Protein AF-A0A846D4I3-F1 (afdb_monomer)

Secondary structure (DSSP, 8-state):
----------------------PPP-------------PPPPP-----------SS-HHHHHHHHHTHHHHHHHHTTTSEEEE-SSSEEEEE---EEETTEEE--EEEEEEPPPBTTEEEEEEEPPTT---SS-----EEEEE-----HHHHHHHHHHHTT-PPP-

Structure (mmCIF, N/CA/C/O backbone):
data_AF-A0A846D4I3-F1
#
_entry.id   AF-A0A846D4I3-F1
#
loop_
_atom_site.group_PDB
_atom_site.id
_atom_site.type_symbol
_atom_site.label_atom_id
_atom_site.label_alt_id
_atom_site.label_comp_id
_atom_site.label_asym_id
_atom_site.label_entity_id
_atom_site.label_seq_id
_atom_site.pdbx_PDB_ins_code
_atom_site.Cartn_x
_atom_site.Cartn_y
_atom_site.Cartn_z
_atom_site.occupancy
_atom_site.B_iso_or_equiv
_atom_site.auth_seq_id
_atom_site.auth_comp_id
_atom_site.auth_asym_id
_atom_site.auth_atom_id
_atom_site.pdbx_PDB_model_num
ATOM 1 N N . MET A 1 1 ? -11.581 -20.078 6.984 1.00 27.06 1 MET A N 1
ATOM 2 C CA . MET A 1 1 ? -10.785 -19.471 5.897 1.00 27.06 1 MET A CA 1
ATOM 3 C C . MET A 1 1 ? -10.855 -20.359 4.651 1.00 27.06 1 MET A C 1
ATOM 5 O O . MET A 1 1 ? -10.071 -21.286 4.502 1.00 27.06 1 MET A O 1
ATOM 9 N N . ARG A 1 2 ? -11.846 -20.123 3.787 1.00 21.12 2 ARG A N 1
ATOM 10 C CA . ARG A 1 2 ? -11.848 -20.531 2.375 1.00 21.12 2 ARG A CA 1
ATOM 11 C C . ARG A 1 2 ? -12.030 -19.228 1.609 1.00 21.12 2 ARG A C 1
ATOM 13 O O . ARG A 1 2 ? -13.100 -18.643 1.697 1.00 21.12 2 ARG A O 1
ATOM 20 N N . SER A 1 3 ? -10.977 -18.743 0.959 1.00 26.34 3 SER A N 1
ATOM 21 C CA . SER A 1 3 ? -11.105 -17.631 0.019 1.00 26.34 3 SER A CA 1
ATOM 22 C C . SER A 1 3 ? -11.581 -18.216 -1.308 1.00 26.34 3 SER A C 1
ATOM 24 O O . SER A 1 3 ? -10.887 -19.039 -1.909 1.00 26.34 3 SER A O 1
ATOM 26 N N . HIS A 1 4 ? -12.798 -17.865 -1.717 1.00 26.67 4 HIS A N 1
ATOM 27 C CA . HIS A 1 4 ? -13.267 -18.093 -3.076 1.00 26.67 4 HIS A CA 1
ATOM 28 C C . HIS A 1 4 ? -12.862 -16.874 -3.903 1.00 26.67 4 HIS A C 1
ATOM 30 O O . HIS A 1 4 ? -13.477 -15.819 -3.806 1.00 26.67 4 HIS A O 1
ATOM 36 N N . PHE A 1 5 ? -11.821 -17.019 -4.720 1.00 39.88 5 PHE A N 1
ATOM 37 C CA . PHE A 1 5 ? -11.448 -16.004 -5.701 1.00 39.88 5 PHE A CA 1
ATOM 38 C C . PHE A 1 5 ? -12.510 -15.969 -6.813 1.00 39.88 5 PHE A C 1
ATOM 40 O O . PHE A 1 5 ? -12.454 -16.757 -7.759 1.00 39.88 5 PHE A O 1
ATOM 47 N N . ILE A 1 6 ? -13.499 -15.079 -6.702 1.00 38.25 6 ILE A N 1
ATOM 48 C CA . ILE A 1 6 ? -14.495 -14.823 -7.754 1.00 38.25 6 ILE A CA 1
ATOM 49 C C . ILE A 1 6 ? -13.947 -13.737 -8.684 1.00 38.25 6 ILE A C 1
ATOM 51 O O . ILE A 1 6 ? -14.431 -12.615 -8.713 1.00 38.25 6 ILE A O 1
ATOM 55 N N . ASN A 1 7 ? -12.876 -14.047 -9.411 1.00 36.56 7 ASN A N 1
ATOM 56 C CA . ASN A 1 7 ? -12.561 -13.341 -10.654 1.00 36.56 7 ASN A CA 1
ATOM 57 C C . ASN A 1 7 ? -11.537 -14.139 -11.468 1.00 36.56 7 ASN A C 1
ATOM 59 O O . ASN A 1 7 ? -10.361 -13.799 -11.555 1.00 36.56 7 ASN A O 1
ATOM 63 N N . HIS A 1 8 ? -11.998 -15.222 -12.096 1.00 40.59 8 HIS A N 1
ATOM 64 C CA . HIS A 1 8 ? -11.373 -15.691 -13.330 1.00 40.59 8 HIS A CA 1
ATOM 65 C C . HIS A 1 8 ? -11.889 -14.790 -14.458 1.00 40.59 8 HIS A C 1
ATOM 67 O O . HIS A 1 8 ? -12.800 -15.161 -15.194 1.00 40.59 8 HIS A O 1
ATOM 73 N N . GLN A 1 9 ? -11.344 -13.579 -14.588 1.00 39.38 9 GLN A N 1
ATOM 74 C CA . GLN A 1 9 ? -11.379 -12.949 -15.903 1.00 39.38 9 GLN A CA 1
ATOM 75 C C . GLN A 1 9 ? -10.348 -13.690 -16.747 1.00 39.38 9 GLN A C 1
ATOM 77 O O . GLN A 1 9 ? -9.143 -13.514 -16.578 1.00 39.38 9 GLN A O 1
ATOM 82 N N . SER A 1 10 ? -10.830 -14.598 -17.596 1.00 33.97 10 SER A N 1
ATOM 83 C CA . SER A 1 10 ? -10.018 -15.222 -18.633 1.00 33.97 10 SER A CA 1
ATOM 84 C C . SER A 1 10 ? -9.351 -14.110 -19.436 1.00 33.97 10 SER A C 1
ATOM 86 O O . SER A 1 10 ? -10.031 -13.335 -20.107 1.00 33.97 10 SER A O 1
ATOM 88 N N . ILE A 1 11 ? -8.026 -14.008 -19.347 1.00 45.25 11 ILE A N 1
ATOM 89 C CA . ILE A 1 11 ? -7.252 -13.128 -20.217 1.00 45.25 11 ILE A CA 1
ATOM 90 C C . ILE A 1 11 ? -7.290 -13.775 -21.602 1.00 45.25 11 ILE A C 1
ATOM 92 O O . ILE A 1 11 ? -6.466 -14.628 -21.927 1.00 45.25 11 ILE A O 1
ATOM 96 N N . GLU A 1 12 ? -8.286 -13.420 -22.409 1.00 31.97 12 GLU A N 1
ATOM 97 C CA . GLU A 1 12 ? -8.318 -13.792 -23.819 1.00 31.97 12 GLU A CA 1
ATOM 98 C C . GLU A 1 12 ? -7.351 -12.869 -24.566 1.00 31.97 12 GLU A C 1
ATOM 100 O O . GLU A 1 12 ? -7.714 -11.826 -25.111 1.00 31.97 12 GLU A O 1
ATOM 105 N N . ALA A 1 13 ? -6.067 -13.227 -24.539 1.00 45.47 13 ALA A N 1
ATOM 106 C CA . ALA A 1 13 ? -5.094 -12.616 -25.424 1.00 45.47 13 ALA A CA 1
ATOM 107 C C . ALA A 1 13 ? -5.452 -13.033 -26.856 1.00 45.47 13 ALA A C 1
ATOM 109 O O . ALA A 1 13 ? -5.200 -14.168 -27.261 1.00 45.47 13 ALA A O 1
ATOM 110 N N . LYS A 1 14 ? -6.051 -12.124 -27.635 1.00 33.91 14 LYS A N 1
ATOM 111 C CA . LYS A 1 14 ? -6.128 -12.300 -29.088 1.00 33.91 14 LYS A CA 1
ATOM 112 C C . LYS A 1 14 ? -4.700 -12.398 -29.611 1.00 33.91 14 LYS A C 1
ATOM 114 O O . LYS A 1 14 ? -3.967 -11.411 -29.609 1.00 33.91 14 LYS A O 1
ATOM 119 N N . GLN A 1 15 ? -4.310 -13.600 -30.022 1.00 39.94 15 GLN A N 1
ATOM 120 C CA . GLN A 1 15 ? -3.046 -13.842 -30.695 1.00 39.94 15 GLN A CA 1
ATOM 121 C C . GLN A 1 15 ? -3.024 -12.985 -31.963 1.00 39.94 15 GLN A C 1
ATOM 123 O O . GLN A 1 15 ? -3.805 -13.202 -32.887 1.00 39.94 15 GLN A O 1
ATOM 128 N N . VAL A 1 16 ? -2.167 -11.968 -31.978 1.00 43.78 16 VAL A N 1
ATOM 129 C CA . VAL A 1 16 ? -1.846 -11.249 -33.208 1.00 43.78 16 VAL A CA 1
ATOM 130 C C . VAL A 1 16 ? -0.916 -12.162 -33.996 1.00 43.78 16 VAL A C 1
ATOM 132 O O . VAL A 1 16 ? 0.173 -12.493 -33.523 1.00 43.78 16 VAL A O 1
ATOM 135 N N . ASP A 1 17 ? -1.369 -12.609 -35.167 1.00 33.28 17 ASP A N 1
ATOM 136 C CA . ASP A 1 17 ? -0.580 -13.427 -36.084 1.00 33.28 17 ASP A CA 1
ATOM 137 C C . ASP A 1 17 ? 0.666 -12.653 -36.528 1.00 33.28 17 ASP A C 1
ATOM 139 O O . ASP A 1 17 ? 0.638 -11.787 -37.404 1.00 33.28 17 ASP A O 1
ATOM 143 N N . LEU A 1 18 ? 1.793 -12.968 -35.893 1.00 36.81 18 LEU A N 1
ATOM 144 C CA . LEU A 1 18 ? 3.110 -12.556 -36.345 1.00 36.81 18 LEU A CA 1
ATOM 145 C C . LEU A 1 18 ? 3.429 -13.364 -37.604 1.00 36.81 18 LEU A C 1
ATOM 147 O O . LEU A 1 18 ? 3.967 -14.470 -37.526 1.00 36.81 18 LEU A O 1
ATOM 151 N N . ASN A 1 19 ? 3.093 -12.808 -38.770 1.00 34.31 19 ASN A N 1
ATOM 152 C CA . ASN A 1 19 ? 3.514 -13.321 -40.073 1.00 34.31 19 ASN A CA 1
ATOM 153 C C . ASN A 1 19 ? 5.048 -13.271 -40.187 1.00 34.31 19 ASN A C 1
ATOM 155 O O . ASN A 1 19 ? 5.627 -12.359 -40.778 1.00 34.31 19 ASN A O 1
ATOM 159 N N . THR A 1 20 ? 5.719 -14.268 -39.614 1.00 38.03 20 THR A N 1
ATOM 160 C CA . THR A 1 20 ? 7.162 -14.461 -39.746 1.00 38.03 20 THR A CA 1
ATOM 161 C C . THR A 1 20 ? 7.421 -15.142 -41.082 1.00 38.03 20 THR A C 1
ATOM 163 O O . THR A 1 20 ? 7.336 -16.362 -41.206 1.00 38.03 20 THR A O 1
ATOM 166 N N . THR A 1 21 ? 7.725 -14.351 -42.109 1.00 35.19 21 THR A N 1
ATOM 167 C CA . THR A 1 21 ? 8.273 -14.912 -43.348 1.00 35.19 21 THR A CA 1
ATOM 168 C C . THR A 1 21 ? 9.718 -15.312 -43.065 1.00 35.19 21 THR A C 1
ATOM 170 O O . THR A 1 21 ? 10.531 -14.468 -42.695 1.00 35.19 21 THR A O 1
ATOM 173 N N . ALA A 1 22 ? 10.035 -16.603 -43.185 1.00 36.31 22 ALA A N 1
ATOM 174 C CA . ALA A 1 22 ? 11.381 -17.123 -42.969 1.00 36.31 22 ALA A CA 1
ATOM 175 C C . ALA A 1 22 ? 12.359 -16.517 -43.991 1.00 36.31 22 ALA A C 1
ATOM 177 O O . ALA A 1 22 ? 12.336 -16.867 -45.172 1.00 36.31 22 ALA A O 1
ATOM 178 N N . ILE A 1 23 ? 13.224 -15.611 -43.536 1.00 35.84 23 ILE A N 1
ATOM 179 C CA . ILE A 1 23 ? 14.317 -15.068 -44.344 1.00 35.84 23 ILE A CA 1
ATOM 180 C C . ILE A 1 23 ? 15.497 -16.039 -44.230 1.00 35.84 23 ILE A C 1
ATOM 182 O O . ILE A 1 23 ? 16.023 -16.277 -43.143 1.00 35.84 23 ILE A O 1
ATOM 186 N N . LYS A 1 24 ? 15.883 -16.643 -45.361 1.00 36.00 24 LYS A N 1
ATOM 187 C CA . LYS A 1 24 ? 17.120 -17.425 -45.491 1.00 36.00 24 LYS A CA 1
ATOM 188 C C . LYS A 1 24 ? 18.320 -16.523 -45.197 1.00 36.00 24 LYS A C 1
ATOM 190 O O . LYS A 1 24 ? 18.404 -15.426 -45.737 1.00 36.00 24 LYS A O 1
ATOM 195 N N . ALA A 1 25 ? 19.223 -17.022 -44.359 1.00 34.94 25 ALA A N 1
ATOM 196 C CA . ALA A 1 25 ? 20.428 -16.331 -43.929 1.00 34.94 25 ALA A CA 1
ATOM 197 C C . ALA A 1 25 ? 21.357 -16.020 -45.110 1.00 34.94 25 ALA A C 1
ATOM 199 O O . ALA A 1 25 ? 21.774 -16.937 -45.819 1.00 34.94 25 ALA A O 1
ATOM 200 N N . ASP A 1 26 ? 21.715 -14.746 -45.250 1.00 32.44 26 ASP A N 1
ATOM 201 C CA . ASP A 1 26 ? 22.984 -14.338 -45.839 1.00 32.44 26 ASP A CA 1
ATOM 202 C C . ASP A 1 26 ? 23.694 -13.413 -44.844 1.00 32.44 26 ASP A C 1
ATOM 204 O O . ASP A 1 26 ? 23.055 -12.656 -44.107 1.00 32.44 26 ASP A O 1
ATOM 208 N N . THR A 1 27 ? 25.003 -13.599 -44.723 1.00 48.81 27 THR A N 1
ATOM 209 C CA . THR A 1 27 ? 25.812 -13.115 -43.598 1.00 48.81 27 THR A CA 1
ATOM 210 C C . THR A 1 27 ? 26.310 -11.706 -43.881 1.00 48.81 27 THR A C 1
ATOM 212 O O . THR A 1 27 ? 27.195 -11.553 -44.709 1.00 48.81 27 THR A O 1
ATOM 215 N N . ASP A 1 28 ? 25.804 -10.710 -43.154 1.00 33.78 28 ASP A N 1
ATOM 216 C CA . ASP A 1 28 ? 26.427 -9.387 -43.010 1.00 33.78 28 ASP A CA 1
ATOM 217 C C . ASP A 1 28 ? 26.054 -8.766 -41.645 1.00 33.78 28 ASP A C 1
ATOM 219 O O . ASP A 1 28 ? 25.030 -9.136 -41.059 1.00 33.78 28 ASP A O 1
ATOM 223 N N . PRO A 1 29 ? 26.889 -7.872 -41.072 1.00 42.25 29 PRO A N 1
ATOM 224 C CA . PRO A 1 29 ? 26.745 -7.424 -39.691 1.00 42.25 29 PRO A CA 1
ATOM 225 C C . PRO A 1 29 ? 25.515 -6.521 -39.541 1.00 42.25 29 PRO A C 1
ATOM 227 O O . PRO A 1 29 ? 25.513 -5.354 -39.929 1.00 42.25 29 PRO A O 1
ATOM 230 N N . ILE A 1 30 ? 24.459 -7.074 -38.946 1.00 38.75 30 ILE A N 1
ATOM 231 C CA . ILE A 1 30 ? 23.223 -6.359 -38.629 1.00 38.75 30 ILE A CA 1
ATOM 232 C C . ILE A 1 30 ? 23.514 -5.350 -37.514 1.00 38.75 30 ILE A C 1
ATOM 234 O O . ILE A 1 30 ? 23.604 -5.699 -36.338 1.00 38.75 30 ILE A O 1
ATOM 238 N N . VAL A 1 31 ? 23.629 -4.079 -37.889 1.00 45.81 31 VAL A N 1
ATOM 239 C CA . VAL A 1 31 ? 23.322 -2.950 -37.007 1.00 45.81 31 VAL A CA 1
ATOM 240 C C . VAL A 1 31 ? 21.798 -2.943 -36.851 1.00 45.81 31 VAL A C 1
ATOM 242 O O . VAL A 1 31 ? 21.108 -2.725 -37.849 1.00 45.81 31 VAL A O 1
ATOM 245 N N . PRO A 1 32 ? 21.212 -3.190 -35.666 1.00 41.00 32 PRO A N 1
ATOM 246 C CA . PRO A 1 32 ? 19.767 -3.160 -35.539 1.00 41.00 32 PRO A CA 1
ATOM 247 C C . PRO A 1 32 ? 19.313 -1.710 -35.358 1.00 41.00 32 PRO A C 1
ATOM 249 O O . PRO A 1 32 ? 19.056 -1.251 -34.251 1.00 41.00 32 PRO A O 1
ATOM 252 N N . SER A 1 33 ? 19.187 -0.978 -36.465 1.00 45.50 33 SER A N 1
ATOM 253 C CA . SER A 1 33 ? 18.335 0.211 -36.541 1.00 45.50 33 SER A CA 1
ATOM 254 C C . SER A 1 33 ? 16.936 -0.216 -36.989 1.00 45.50 33 SER A C 1
ATOM 256 O O . SER A 1 33 ? 16.481 0.128 -38.078 1.00 45.50 33 SER A O 1
ATOM 258 N N . ALA A 1 34 ? 16.264 -1.021 -36.166 1.00 44.44 34 ALA A N 1
ATOM 259 C CA . ALA A 1 34 ? 14.836 -1.254 -36.317 1.00 44.44 34 ALA A CA 1
ATOM 260 C C . ALA A 1 34 ? 14.109 -0.129 -35.574 1.00 44.44 34 ALA A C 1
ATOM 262 O O . ALA A 1 34 ? 13.932 -0.168 -34.357 1.00 44.44 34 ALA A O 1
ATOM 263 N N . SER A 1 35 ? 13.728 0.911 -36.308 1.00 43.12 35 SER A N 1
ATOM 264 C CA . SER A 1 35 ? 12.750 1.891 -35.850 1.00 43.12 35 SER A CA 1
ATOM 265 C C . SER A 1 35 ? 11.409 1.180 -35.673 1.00 43.12 35 SER A C 1
ATOM 267 O O . SER A 1 35 ? 10.691 0.951 -36.645 1.00 43.12 35 SER A O 1
ATOM 269 N N . TYR A 1 36 ? 11.098 0.800 -34.432 1.00 49.59 36 TYR A N 1
ATOM 270 C CA . TYR A 1 36 ? 9.765 0.373 -34.021 1.00 49.59 36 TYR A CA 1
ATOM 271 C C . TYR A 1 36 ? 8.795 1.528 -34.296 1.00 49.59 36 TYR A C 1
ATOM 273 O O . TYR A 1 36 ? 8.781 2.526 -33.578 1.00 49.59 36 TYR A O 1
ATOM 281 N N . SER A 1 37 ? 7.998 1.418 -35.359 1.00 51.72 37 SER A N 1
ATOM 282 C CA . SER A 1 37 ? 6.807 2.245 -35.531 1.00 51.72 37 SER A CA 1
ATOM 283 C C . SER A 1 37 ? 5.849 1.873 -34.402 1.00 51.72 37 SER A C 1
ATOM 285 O O . SER A 1 37 ? 5.297 0.773 -34.417 1.00 51.72 37 SER A O 1
ATOM 287 N N . GLY A 1 38 ? 5.753 2.737 -33.389 1.00 54.50 38 GLY A N 1
ATOM 288 C CA . GLY A 1 38 ? 5.042 2.477 -32.141 1.00 54.50 38 GLY A CA 1
ATOM 289 C C . GLY A 1 38 ? 3.611 2.014 -32.386 1.00 54.50 38 GLY A C 1
ATOM 290 O O . GLY A 1 38 ? 2.746 2.811 -32.736 1.00 54.50 38 GLY A O 1
ATOM 291 N N . SER A 1 39 ? 3.373 0.717 -32.208 1.00 71.50 39 SER A N 1
ATOM 292 C CA . SER A 1 39 ? 2.032 0.184 -32.011 1.00 71.50 39 SER A CA 1
ATOM 293 C C . SER A 1 39 ? 1.461 0.781 -30.729 1.00 71.50 39 SER A C 1
ATOM 295 O O . SER A 1 39 ? 2.199 0.942 -29.753 1.00 71.50 39 SER A O 1
ATOM 297 N N . GLU A 1 40 ? 0.165 1.084 -30.713 1.00 80.06 40 GLU A N 1
ATOM 298 C CA . GLU A 1 40 ? -0.502 1.528 -29.489 1.00 80.06 40 GLU A CA 1
ATOM 299 C C . GLU A 1 40 ? -0.259 0.521 -28.348 1.00 80.06 40 GLU A C 1
ATOM 301 O O . GLU A 1 40 ? -0.276 -0.695 -28.583 1.00 80.06 40 GLU A O 1
ATOM 306 N N . PRO A 1 41 ? 0.011 0.996 -27.118 1.00 83.12 41 PRO A N 1
ATOM 307 C CA . PRO A 1 41 ? 0.252 0.110 -25.992 1.00 83.12 41 PRO A CA 1
ATOM 308 C C . PRO A 1 41 ? -0.992 -0.736 -25.722 1.00 83.12 41 PRO A C 1
ATOM 310 O O . PRO A 1 41 ? -2.116 -0.236 -25.674 1.00 83.12 41 PRO A O 1
ATOM 313 N N . THR A 1 42 ? -0.791 -2.034 -25.502 1.00 87.50 42 THR A N 1
ATOM 314 C CA . THR A 1 42 ? -1.880 -2.892 -25.029 1.00 87.50 42 THR A CA 1
ATOM 315 C C . THR A 1 42 ? -2.203 -2.515 -23.588 1.00 87.50 42 THR A C 1
ATOM 317 O O . THR A 1 42 ? -1.342 -2.604 -22.713 1.00 87.50 42 THR A O 1
ATOM 320 N N . ARG A 1 43 ? -3.442 -2.087 -23.338 1.00 89.75 43 ARG A N 1
ATOM 321 C CA . ARG A 1 43 ? -3.894 -1.664 -22.012 1.00 89.75 43 ARG A CA 1
ATOM 322 C C . ARG A 1 43 ? -4.639 -2.794 -21.313 1.00 89.75 43 ARG A C 1
ATOM 324 O O . ARG A 1 43 ? -5.613 -3.318 -21.844 1.00 89.75 43 ARG A O 1
ATOM 331 N N . PHE A 1 44 ? -4.214 -3.102 -20.095 1.00 90.50 44 PHE A N 1
ATOM 332 C CA . PHE A 1 44 ? -4.927 -3.986 -19.178 1.00 90.50 44 PHE A CA 1
ATOM 333 C C . PHE A 1 44 ? -5.478 -3.153 -18.026 1.00 90.50 44 PHE A C 1
ATOM 335 O O . PHE A 1 44 ? -4.808 -2.242 -17.541 1.00 90.50 44 PHE A O 1
ATOM 342 N N . GLN A 1 45 ? -6.700 -3.453 -17.599 1.00 93.19 45 GLN A N 1
ATOM 343 C CA . GLN A 1 45 ? -7.337 -2.776 -16.480 1.00 93.19 45 GLN A CA 1
ATOM 344 C C . GLN A 1 45 ? -8.024 -3.810 -15.600 1.00 93.19 45 GLN A C 1
ATOM 346 O O . GLN A 1 45 ? -8.804 -4.624 -16.087 1.00 93.19 45 GLN A O 1
ATOM 351 N N . CYS A 1 46 ? -7.755 -3.730 -14.302 1.00 92.81 46 CYS A N 1
ATOM 352 C CA . CYS A 1 46 ? -8.426 -4.526 -13.290 1.00 92.81 46 CYS A CA 1
ATOM 353 C C . CYS A 1 46 ? -9.107 -3.585 -12.300 1.00 92.81 46 CYS A C 1
ATOM 355 O O . CYS A 1 46 ? -8.537 -2.568 -11.907 1.00 92.81 46 CYS A O 1
ATOM 357 N N . HIS A 1 47 ? -10.319 -3.942 -11.891 1.00 94.94 47 HIS A N 1
ATOM 358 C CA . HIS A 1 47 ? -11.017 -3.310 -10.782 1.00 94.94 47 HIS A CA 1
ATOM 359 C C . HIS A 1 47 ? -11.378 -4.393 -9.771 1.00 94.94 47 HIS A C 1
ATOM 361 O O . HIS A 1 47 ? -11.860 -5.464 -10.146 1.00 94.94 47 HIS A O 1
ATOM 367 N N . PHE A 1 48 ? -11.113 -4.114 -8.502 1.00 94.19 48 PHE A N 1
ATOM 368 C CA . PHE A 1 48 ? -11.382 -5.019 -7.400 1.00 94.19 48 PHE A CA 1
ATOM 369 C C . PHE A 1 48 ? -11.997 -4.232 -6.249 1.00 94.19 48 PHE A C 1
ATOM 371 O O . PHE A 1 48 ? -11.550 -3.127 -5.944 1.00 94.19 48 PHE A O 1
ATOM 378 N N . GLN A 1 49 ? -13.008 -4.823 -5.625 1.00 94.50 49 GLN A N 1
ATOM 379 C CA . GLN A 1 49 ? -13.682 -4.298 -4.452 1.00 94.50 49 GLN A CA 1
ATOM 380 C C . GLN A 1 49 ? -13.977 -5.472 -3.526 1.00 94.50 49 GLN A C 1
ATOM 382 O O . GLN A 1 49 ? -14.468 -6.506 -3.977 1.00 94.50 49 GLN A O 1
ATOM 387 N N . ASP A 1 50 ? -13.671 -5.297 -2.247 1.00 94.00 50 ASP A N 1
ATOM 388 C CA . ASP A 1 50 ? -13.900 -6.295 -1.209 1.00 94.00 50 ASP A CA 1
ATOM 389 C C . ASP A 1 50 ? -13.996 -5.598 0.154 1.00 94.00 50 ASP A C 1
ATOM 391 O O . ASP A 1 50 ? -13.727 -4.397 0.268 1.00 94.00 50 ASP A O 1
ATOM 395 N N . CYS A 1 51 ? -14.367 -6.346 1.186 1.00 91.12 51 CYS A N 1
ATOM 396 C CA . CYS A 1 51 ? -14.353 -5.901 2.571 1.00 91.12 51 CYS A CA 1
ATOM 397 C C . CYS A 1 51 ? -13.485 -6.828 3.427 1.00 91.12 51 CYS A C 1
ATOM 399 O O . CYS A 1 51 ? -13.443 -8.040 3.223 1.00 91.12 51 CYS A O 1
ATOM 401 N N . MET A 1 52 ? -12.811 -6.257 4.423 1.00 91.31 52 MET A N 1
ATOM 402 C CA . MET A 1 52 ? -12.047 -7.014 5.409 1.00 91.31 52 MET A CA 1
ATOM 403 C C . MET A 1 52 ? -12.654 -6.800 6.789 1.00 91.31 52 MET A C 1
ATOM 405 O O . MET A 1 52 ? -12.699 -5.677 7.286 1.00 91.31 52 MET A O 1
ATOM 409 N N . GLU A 1 53 ? -13.090 -7.886 7.418 1.00 92.12 53 GLU A N 1
ATOM 410 C CA . GLU A 1 53 ? -13.550 -7.857 8.802 1.00 92.12 53 GLU A CA 1
ATOM 411 C C . GLU A 1 53 ? -12.361 -7.795 9.761 1.00 92.12 53 GLU A C 1
ATOM 413 O O . GLU A 1 53 ? -11.418 -8.586 9.669 1.00 92.12 53 GLU A O 1
ATOM 418 N N . MET A 1 54 ? -12.425 -6.867 10.712 1.00 92.56 54 MET A N 1
ATOM 419 C CA . MET A 1 54 ? -11.390 -6.655 11.719 1.00 92.56 54 MET A CA 1
ATOM 420 C C . MET A 1 54 ? -12.043 -6.732 13.098 1.00 92.56 54 MET A C 1
ATOM 422 O O . MET A 1 54 ? -12.884 -5.910 13.445 1.00 92.56 54 MET A O 1
ATOM 426 N N . TYR A 1 55 ? -11.656 -7.726 13.898 1.00 92.38 55 TYR A N 1
ATOM 427 C CA . TYR A 1 55 ? -12.229 -7.972 15.227 1.00 92.38 55 TYR A CA 1
ATOM 428 C C . TYR A 1 55 ? -11.572 -7.087 16.302 1.00 92.38 55 TYR A C 1
ATOM 430 O O . TYR A 1 55 ? -10.982 -7.584 17.262 1.00 92.38 55 TYR A O 1
ATOM 438 N N . ALA A 1 56 ? -11.634 -5.772 16.109 1.00 93.69 56 ALA A N 1
ATOM 439 C CA . ALA A 1 56 ? -11.096 -4.746 17.001 1.00 93.69 56 ALA A CA 1
ATOM 440 C C . ALA A 1 56 ? -11.902 -3.443 16.851 1.00 93.69 56 ALA A C 1
ATOM 442 O O . ALA A 1 56 ? -12.664 -3.304 15.895 1.00 93.69 56 ALA A O 1
ATOM 443 N N . SER A 1 57 ? -11.751 -2.490 17.779 1.00 93.81 57 SER A N 1
ATOM 444 C CA . SER A 1 57 ? -12.404 -1.180 17.625 1.00 93.81 57 SER A CA 1
ATOM 445 C C . SER A 1 57 ? -11.820 -0.407 16.443 1.00 93.81 57 SER A C 1
ATOM 447 O O . SER A 1 57 ? -10.657 -0.609 16.073 1.00 93.81 57 SER A O 1
ATOM 449 N N . ALA A 1 58 ? -12.585 0.535 15.886 1.00 93.12 58 ALA A N 1
ATOM 450 C CA . ALA A 1 58 ? -12.084 1.371 14.795 1.00 93.12 58 ALA A CA 1
ATOM 451 C C . ALA A 1 58 ? -10.814 2.145 15.183 1.00 93.12 58 ALA A C 1
ATOM 453 O O . ALA A 1 58 ? -9.904 2.276 14.371 1.00 93.12 58 ALA A O 1
ATOM 454 N N . GLU A 1 59 ? -10.696 2.582 16.439 1.00 94.56 59 GLU A N 1
ATOM 455 C CA . GLU A 1 59 ? -9.488 3.238 16.952 1.00 94.56 59 GLU A CA 1
ATOM 456 C C . GLU A 1 59 ? -8.256 2.322 16.879 1.00 94.56 59 GLU A C 1
ATOM 458 O O . GLU A 1 59 ? -7.208 2.725 16.376 1.00 94.56 59 GLU A O 1
ATOM 463 N N . GLN A 1 60 ? -8.380 1.071 17.333 1.00 96.00 60 GLN A N 1
ATOM 464 C CA . GLN A 1 60 ? -7.278 0.105 17.309 1.00 96.00 60 GLN A CA 1
ATOM 465 C C . GLN A 1 60 ? -6.874 -0.251 15.879 1.00 96.00 60 GLN A C 1
ATOM 467 O O . GLN A 1 60 ? -5.684 -0.327 15.565 1.00 96.00 60 GLN A O 1
ATOM 472 N N . VAL A 1 61 ? -7.867 -0.448 15.010 1.00 95.81 61 VAL A N 1
ATOM 473 C CA . VAL A 1 61 ? -7.648 -0.700 13.585 1.00 95.81 61 VAL A CA 1
ATOM 474 C C . VAL A 1 61 ? -6.952 0.490 12.933 1.00 95.81 61 VAL A C 1
ATOM 476 O O . VAL A 1 61 ? -5.958 0.308 12.235 1.00 95.81 61 VAL A O 1
ATOM 479 N N . SER A 1 62 ? -7.429 1.705 13.192 1.00 95.69 62 SER A N 1
ATOM 480 C CA . SER A 1 62 ? -6.861 2.921 12.626 1.00 95.69 62 SER A CA 1
ATOM 481 C C . SER A 1 62 ? -5.415 3.124 13.070 1.00 95.69 62 SER A C 1
ATOM 483 O O . SER A 1 62 ? -4.541 3.356 12.235 1.00 95.69 62 SER A O 1
ATOM 485 N N . ALA A 1 63 ? -5.131 2.935 14.362 1.00 95.75 63 ALA A N 1
ATOM 486 C CA . ALA A 1 63 ? -3.775 2.985 14.896 1.00 95.75 63 ALA A CA 1
ATOM 487 C C . ALA A 1 63 ? -2.847 1.967 14.212 1.00 95.75 63 ALA A C 1
ATOM 489 O O . ALA A 1 63 ? -1.720 2.313 13.870 1.00 95.75 63 ALA A O 1
ATOM 490 N N . TYR A 1 64 ? -3.328 0.745 13.96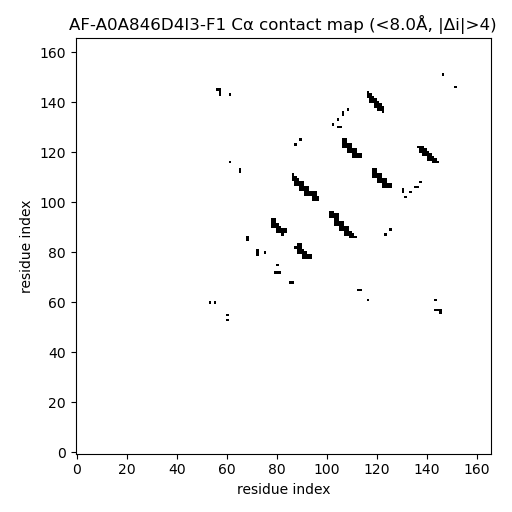4 1.00 95.44 64 TYR A N 1
ATOM 491 C CA . TYR A 1 64 ? -2.569 -0.273 13.238 1.00 95.44 64 TYR A CA 1
ATOM 492 C C . TYR A 1 64 ? -2.323 0.111 11.772 1.00 95.44 64 TYR A C 1
ATOM 494 O O . TYR A 1 64 ? -1.198 0.010 11.290 1.00 95.44 64 TYR A O 1
ATOM 502 N N . LEU A 1 65 ? -3.345 0.575 11.048 1.00 95.06 65 LEU A N 1
ATOM 503 C CA . LEU A 1 65 ? -3.197 0.955 9.639 1.00 95.06 65 LEU A CA 1
ATOM 504 C C . LEU A 1 65 ? -2.269 2.165 9.456 1.00 95.06 65 LEU A C 1
ATOM 506 O O . LEU A 1 65 ? -1.528 2.225 8.477 1.00 95.06 65 LEU A O 1
ATOM 510 N N . ASN A 1 66 ? -2.253 3.090 10.417 1.00 95.31 66 ASN A N 1
ATOM 511 C CA . ASN A 1 66 ? -1.398 4.277 10.383 1.00 95.31 66 ASN A CA 1
ATOM 512 C C . ASN A 1 66 ? 0.093 3.976 10.616 1.00 95.31 66 ASN A C 1
ATOM 514 O O . ASN A 1 66 ? 0.922 4.826 10.307 1.00 95.31 66 ASN A O 1
ATOM 518 N N . THR A 1 67 ? 0.461 2.795 11.123 1.00 95.25 67 THR A N 1
ATOM 519 C CA . THR A 1 67 ? 1.867 2.377 11.289 1.00 95.25 67 THR A CA 1
ATOM 520 C C . THR A 1 67 ? 2.345 1.495 10.135 1.00 95.25 67 THR A C 1
ATOM 522 O O . THR A 1 67 ? 3.080 0.522 10.314 1.00 95.25 67 THR A O 1
ATOM 525 N N . HIS A 1 68 ? 1.922 1.815 8.911 1.00 95.69 68 HIS A N 1
ATOM 526 C CA . HIS A 1 68 ? 2.206 1.015 7.719 1.00 95.69 68 HIS A CA 1
ATOM 527 C C . HIS A 1 68 ? 3.695 0.837 7.416 1.00 95.69 68 HIS A C 1
ATOM 529 O O . HIS A 1 68 ? 4.080 -0.170 6.823 1.00 95.69 68 HIS A O 1
ATOM 535 N N . GLN A 1 69 ? 4.562 1.726 7.891 1.00 94.25 69 GLN A N 1
ATOM 536 C CA . GLN A 1 69 ? 6.013 1.561 7.822 1.00 94.25 69 GLN A CA 1
ATOM 537 C C . GLN A 1 69 ? 6.487 0.273 8.518 1.00 94.25 69 GLN A C 1
ATOM 539 O O . GLN A 1 69 ? 7.433 -0.359 8.046 1.00 94.25 69 GLN A O 1
ATOM 544 N N . ASP A 1 70 ? 5.790 -0.168 9.569 1.00 93.69 70 ASP A N 1
ATOM 545 C CA . ASP A 1 70 ? 6.164 -1.346 10.355 1.00 93.69 70 ASP A CA 1
ATOM 546 C C . ASP A 1 70 ? 5.724 -2.663 9.705 1.00 93.69 70 ASP A C 1
ATOM 548 O O . ASP A 1 70 ? 6.305 -3.725 9.9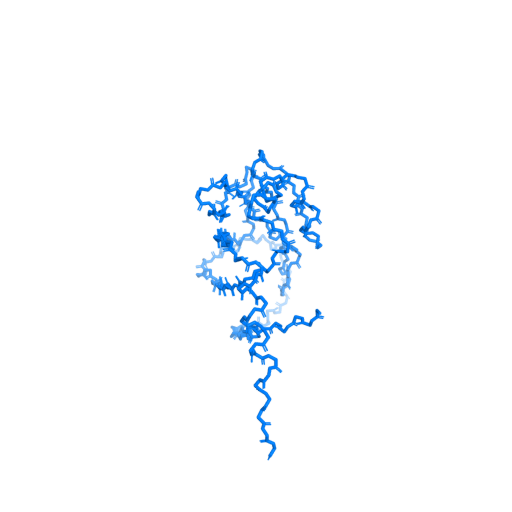68 1.00 93.69 70 ASP A O 1
ATOM 552 N N . TRP A 1 71 ? 4.672 -2.636 8.881 1.00 94.19 71 TRP A N 1
ATOM 553 C CA . TRP A 1 71 ? 4.039 -3.853 8.370 1.00 94.19 71 TRP A CA 1
ATOM 554 C C . TRP A 1 71 ? 3.950 -3.961 6.851 1.00 94.19 71 TRP A C 1
ATOM 556 O O . TRP A 1 71 ? 4.003 -5.085 6.357 1.00 94.19 71 TRP A O 1
ATOM 566 N N . PHE A 1 72 ? 3.899 -2.867 6.090 1.00 95.19 72 PHE A N 1
ATOM 567 C CA . PHE A 1 72 ? 3.656 -2.913 4.643 1.00 95.19 72 PHE A CA 1
ATOM 568 C C . PHE A 1 72 ? 4.708 -3.750 3.904 1.00 95.19 72 PHE A C 1
ATOM 570 O O . PHE A 1 72 ? 4.369 -4.706 3.206 1.00 95.19 72 PHE A O 1
ATOM 577 N N . CYS A 1 73 ? 5.995 -3.486 4.152 1.00 92.62 73 CYS A N 1
ATOM 578 C CA . CYS A 1 73 ? 7.094 -4.234 3.533 1.00 92.62 73 CYS A CA 1
ATOM 579 C C . CYS A 1 73 ? 7.074 -5.730 3.884 1.00 92.62 73 CYS A C 1
ATOM 581 O O . CYS A 1 73 ? 7.457 -6.565 3.068 1.00 92.62 73 CYS A O 1
ATOM 583 N N . ARG A 1 74 ? 6.626 -6.080 5.096 1.00 93.19 74 ARG A N 1
ATOM 584 C CA . ARG A 1 74 ? 6.512 -7.475 5.543 1.00 93.19 74 ARG A CA 1
ATOM 585 C C . ARG A 1 74 ? 5.326 -8.179 4.888 1.00 93.19 74 ARG A C 1
ATOM 587 O O . ARG A 1 74 ? 5.454 -9.325 4.467 1.00 93.19 74 ARG A O 1
ATOM 594 N N . CYS A 1 75 ? 4.183 -7.503 4.819 1.00 93.19 75 CYS A N 1
ATOM 595 C CA . CYS A 1 75 ? 2.933 -8.051 4.298 1.00 93.19 75 CYS A CA 1
ATOM 596 C C . CYS A 1 75 ? 2.923 -8.175 2.771 1.00 93.19 75 CYS A C 1
ATOM 598 O O . CYS A 1 75 ? 2.195 -9.005 2.242 1.00 93.19 75 CYS A O 1
ATOM 600 N N . ALA A 1 76 ? 3.744 -7.400 2.063 1.00 92.06 76 ALA A N 1
ATOM 601 C CA . ALA A 1 76 ? 3.838 -7.459 0.608 1.00 92.06 76 ALA A CA 1
ATOM 602 C C . ALA A 1 76 ? 4.574 -8.701 0.065 1.00 92.06 76 ALA A C 1
ATOM 604 O O . ALA A 1 76 ? 4.597 -8.905 -1.147 1.00 92.06 76 ALA A O 1
ATOM 605 N N . HIS A 1 77 ? 5.163 -9.548 0.918 1.00 90.44 77 HIS A N 1
ATOM 606 C CA . HIS A 1 77 ? 5.784 -10.800 0.477 1.00 90.44 77 HIS A CA 1
ATOM 607 C C . HIS A 1 77 ? 4.763 -11.676 -0.290 1.00 90.44 77 HIS A C 1
ATOM 609 O O . HIS A 1 77 ? 3.648 -11.860 0.199 1.00 90.44 77 HIS A O 1
ATOM 615 N N . PRO A 1 78 ? 5.099 -12.239 -1.4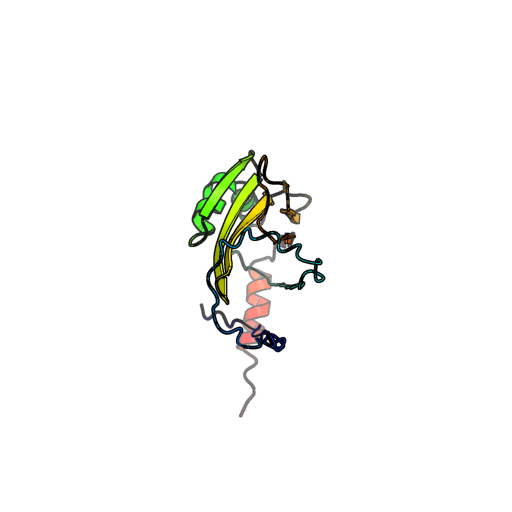71 1.00 91.12 78 PRO A N 1
ATOM 616 C CA . PRO A 1 78 ? 6.443 -12.437 -2.026 1.00 91.12 78 PRO A CA 1
ATOM 617 C C . PRO A 1 78 ? 7.004 -11.295 -2.888 1.00 91.12 78 PRO A C 1
ATOM 619 O O . PRO A 1 78 ? 8.109 -11.433 -3.411 1.00 91.12 78 PRO A O 1
ATOM 622 N N . MET A 1 79 ? 6.289 -10.181 -3.048 1.00 94.44 79 MET A N 1
ATOM 623 C CA . MET A 1 79 ? 6.795 -9.017 -3.781 1.00 94.44 79 MET A CA 1
ATOM 624 C C . MET A 1 79 ? 7.942 -8.343 -3.017 1.00 94.44 79 MET A C 1
ATOM 626 O O . MET A 1 79 ? 8.027 -8.423 -1.787 1.00 94.44 79 MET A O 1
ATOM 630 N N . LYS A 1 80 ? 8.832 -7.657 -3.745 1.00 94.50 80 LYS A N 1
ATOM 631 C CA . LYS A 1 80 ? 9.914 -6.872 -3.133 1.00 94.50 80 LYS A CA 1
ATOM 632 C C . LYS A 1 80 ? 9.444 -5.437 -2.918 1.00 94.50 80 LYS A C 1
ATOM 634 O O . LYS A 1 80 ? 9.005 -4.793 -3.869 1.00 94.50 80 LYS A O 1
ATOM 639 N N . VAL A 1 81 ? 9.595 -4.936 -1.693 1.00 96.69 81 VAL A N 1
ATOM 640 C CA . VAL A 1 81 ? 9.253 -3.558 -1.320 1.00 96.69 81 VAL A CA 1
ATOM 641 C C . VAL A 1 81 ? 10.469 -2.832 -0.773 1.00 96.69 81 VAL A C 1
ATOM 643 O O . VAL A 1 81 ? 11.195 -3.369 0.061 1.00 96.69 81 VAL A O 1
ATOM 646 N N . GLU A 1 82 ? 10.670 -1.605 -1.236 1.00 95.38 82 GLU A N 1
ATOM 647 C CA . GLU A 1 82 ? 11.700 -0.686 -0.755 1.00 95.38 82 GLU A CA 1
ATOM 648 C C . GLU A 1 82 ? 11.031 0.619 -0.309 1.00 95.38 82 GLU A C 1
ATOM 650 O O . GLU A 1 82 ? 10.101 1.091 -0.959 1.00 95.38 82 GLU A O 1
ATOM 655 N N . LEU A 1 83 ? 11.485 1.201 0.802 1.00 95.69 83 LEU A N 1
ATOM 656 C CA . LEU A 1 83 ? 11.006 2.510 1.248 1.00 95.69 83 LEU A CA 1
ATOM 657 C C . LEU A 1 83 ? 11.563 3.603 0.321 1.00 95.69 83 LEU A C 1
ATOM 659 O O . LEU A 1 83 ? 12.749 3.585 -0.009 1.00 95.69 83 LEU A O 1
ATOM 663 N N . LEU A 1 84 ? 10.715 4.547 -0.080 1.00 95.69 84 LEU A N 1
ATOM 664 C CA . LEU A 1 84 ? 11.067 5.696 -0.921 1.00 95.69 84 LEU A CA 1
ATOM 665 C C . LEU A 1 84 ? 10.996 7.015 -0.140 1.00 95.69 84 LEU A C 1
ATOM 667 O O . LEU A 1 84 ? 11.912 7.829 -0.219 1.00 95.69 84 LEU A O 1
ATOM 671 N N . THR A 1 85 ? 9.921 7.209 0.619 1.00 95.25 85 THR A N 1
ATOM 672 C CA . THR A 1 85 ? 9.713 8.314 1.572 1.00 95.25 85 THR A CA 1
ATOM 673 C C . THR A 1 85 ? 9.003 7.755 2.806 1.00 95.25 85 THR A C 1
ATOM 675 O O . THR A 1 85 ? 8.687 6.569 2.829 1.00 95.25 85 THR A O 1
ATOM 678 N N . ASP A 1 86 ? 8.696 8.580 3.810 1.00 94.62 86 ASP A N 1
ATOM 679 C CA . ASP A 1 86 ? 7.986 8.131 5.022 1.00 94.62 86 ASP A CA 1
ATOM 680 C C . ASP A 1 86 ? 6.672 7.390 4.711 1.00 94.62 86 ASP A C 1
ATOM 682 O O . ASP A 1 86 ? 6.314 6.444 5.411 1.00 94.62 86 ASP A O 1
ATOM 686 N N . ASN A 1 87 ? 5.999 7.775 3.622 1.00 96.81 87 ASN A N 1
ATOM 687 C CA . ASN A 1 87 ? 4.741 7.187 3.156 1.00 96.81 87 ASN A CA 1
ATOM 688 C C . ASN A 1 87 ? 4.829 6.555 1.761 1.00 96.81 87 ASN A C 1
ATOM 690 O O . ASN A 1 87 ? 3.831 6.068 1.229 1.00 96.81 87 ASN A O 1
ATOM 694 N N . GLY A 1 88 ? 6.015 6.582 1.159 1.00 97.81 88 GLY A N 1
ATOM 695 C CA . GLY A 1 88 ? 6.262 6.171 -0.213 1.00 97.81 88 GLY A CA 1
ATOM 696 C C . GLY A 1 88 ? 7.027 4.858 -0.280 1.00 97.81 88 GLY A C 1
ATOM 697 O O . GLY A 1 88 ? 7.990 4.655 0.455 1.00 97.81 88 GLY A O 1
ATOM 698 N N . TYR A 1 89 ? 6.660 3.999 -1.223 1.00 98.19 89 TYR A N 1
ATOM 699 C CA . TYR A 1 89 ? 7.245 2.678 -1.417 1.00 98.19 89 TYR A CA 1
ATOM 700 C C . TYR A 1 89 ? 7.486 2.397 -2.895 1.00 98.19 89 TYR A C 1
ATOM 702 O O . TYR A 1 89 ? 6.687 2.774 -3.746 1.00 98.19 89 TYR A O 1
ATOM 710 N N . ILE A 1 90 ? 8.554 1.672 -3.205 1.00 97.62 90 ILE A N 1
ATOM 711 C CA . ILE A 1 90 ? 8.753 1.044 -4.509 1.00 97.62 90 ILE A CA 1
ATOM 712 C C . ILE A 1 90 ? 8.367 -0.422 -4.364 1.00 97.62 90 ILE A C 1
ATOM 714 O O . ILE A 1 90 ? 9.023 -1.171 -3.641 1.00 97.62 90 ILE A O 1
ATOM 718 N N . LEU A 1 91 ? 7.318 -0.835 -5.068 1.00 97.06 91 LEU A N 1
ATOM 719 C CA . LEU A 1 91 ? 6.864 -2.218 -5.130 1.00 97.06 91 LEU A CA 1
ATOM 720 C C . LEU A 1 91 ? 7.314 -2.836 -6.456 1.00 97.06 91 LEU A C 1
ATOM 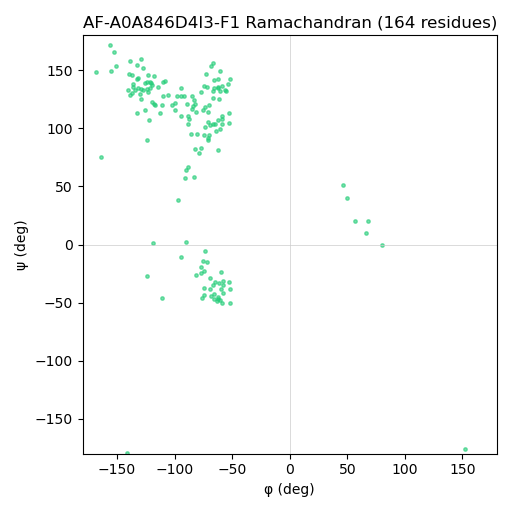722 O O . LEU A 1 91 ? 6.941 -2.373 -7.533 1.00 97.06 91 LEU A O 1
ATOM 726 N N . THR A 1 92 ? 8.110 -3.898 -6.381 1.00 95.69 92 THR A N 1
ATOM 727 C CA . THR A 1 92 ? 8.452 -4.741 -7.531 1.00 95.69 92 THR A CA 1
ATOM 728 C C . THR A 1 92 ? 7.487 -5.920 -7.567 1.00 95.69 92 THR A C 1
ATOM 730 O O . THR A 1 92 ? 7.535 -6.785 -6.691 1.00 95.69 92 THR A O 1
ATOM 733 N N . ILE A 1 93 ? 6.602 -5.936 -8.566 1.00 91.19 93 ILE A N 1
ATOM 734 C CA . ILE A 1 93 ? 5.448 -6.850 -8.628 1.00 91.19 93 ILE A CA 1
ATOM 735 C C . ILE A 1 93 ? 5.900 -8.299 -8.862 1.00 91.19 93 ILE A C 1
ATOM 737 O O . ILE A 1 93 ? 5.336 -9.235 -8.301 1.00 91.19 93 ILE A O 1
ATOM 741 N N . GLY A 1 94 ? 6.928 -8.493 -9.689 1.00 88.50 94 GLY A N 1
ATOM 742 C CA . GLY A 1 94 ? 7.458 -9.808 -10.044 1.00 88.50 94 GLY A CA 1
ATOM 743 C C . GLY A 1 94 ? 8.098 -9.808 -11.427 1.00 88.50 94 GLY A C 1
ATOM 744 O O . GLY A 1 94 ? 8.178 -8.770 -12.078 1.00 88.50 94 GLY A O 1
ATOM 745 N N . SER A 1 95 ? 8.548 -10.974 -11.895 1.00 88.69 95 SER A N 1
ATOM 746 C CA . SER A 1 95 ? 9.134 -11.120 -13.230 1.00 88.69 95 SER A CA 1
ATOM 747 C C . SER A 1 95 ? 8.113 -11.685 -14.213 1.00 88.69 95 SER A C 1
ATOM 749 O O . SER A 1 95 ? 7.608 -12.789 -14.024 1.00 88.69 95 SER A O 1
ATOM 751 N N . PHE A 1 96 ? 7.847 -10.940 -15.282 1.00 86.50 96 PHE A N 1
ATOM 752 C CA . PHE A 1 96 ? 6.924 -11.316 -16.348 1.00 86.50 96 PHE A CA 1
ATOM 753 C C . PHE A 1 96 ? 7.685 -11.419 -17.665 1.00 86.50 96 PHE A C 1
ATOM 755 O O . PHE A 1 96 ? 8.614 -10.652 -17.918 1.00 86.50 96 PHE A O 1
ATOM 762 N N . GLY A 1 97 ? 7.303 -12.358 -18.525 1.00 84.75 97 GLY A N 1
ATOM 763 C CA . GLY A 1 97 ? 7.920 -12.466 -19.838 1.00 84.75 97 GLY A CA 1
ATOM 764 C C . GLY A 1 97 ? 7.185 -13.394 -20.791 1.00 84.75 97 GLY A C 1
ATOM 765 O O . GLY A 1 97 ? 6.574 -14.374 -20.372 1.00 84.75 97 GLY A O 1
ATOM 766 N N . ALA A 1 98 ? 7.263 -13.065 -22.076 1.00 80.75 98 ALA A N 1
ATOM 767 C CA . ALA A 1 98 ? 6.726 -13.835 -23.192 1.00 80.75 98 ALA A CA 1
ATOM 768 C C . ALA A 1 98 ? 7.514 -13.492 -24.468 1.00 80.75 98 ALA A C 1
ATOM 770 O O . ALA A 1 98 ? 8.014 -12.379 -24.603 1.00 80.75 98 ALA A O 1
ATOM 771 N N . PHE A 1 99 ? 7.640 -14.441 -25.402 1.00 83.88 99 PHE A N 1
ATOM 772 C CA . PHE A 1 99 ? 8.248 -14.227 -26.730 1.00 83.88 99 PHE A CA 1
ATOM 773 C C . PHE A 1 99 ? 9.625 -13.527 -26.725 1.00 83.88 99 PHE A C 1
ATOM 775 O O . PHE A 1 99 ? 9.906 -12.672 -27.558 1.00 83.88 99 PHE A O 1
ATOM 782 N N . GLY A 1 100 ? 10.498 -13.879 -25.774 1.00 80.56 100 GLY A N 1
ATOM 783 C CA . GLY A 1 100 ? 11.840 -13.290 -25.657 1.00 80.56 100 GLY A CA 1
ATOM 784 C C . GLY A 1 100 ? 11.884 -11.920 -24.969 1.00 80.56 100 GLY A C 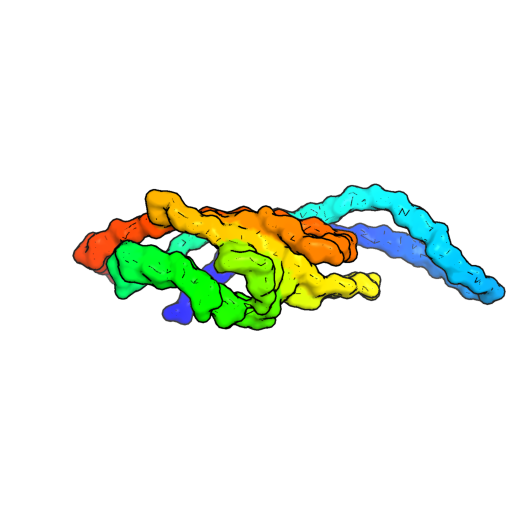1
ATOM 785 O O . GLY A 1 100 ? 12.967 -11.380 -24.760 1.00 80.56 100 GLY A O 1
ATOM 786 N N . TYR A 1 101 ? 10.736 -11.385 -24.557 1.00 82.56 101 TYR A N 1
ATOM 787 C CA . TYR A 1 101 ? 10.635 -10.189 -23.734 1.00 82.56 101 TYR A CA 1
ATOM 788 C C . TYR A 1 101 ? 10.523 -10.568 -22.257 1.00 82.56 101 TYR A C 1
ATOM 790 O O . TYR A 1 101 ? 9.759 -11.466 -21.899 1.00 82.56 101 TYR A O 1
ATOM 798 N N . LYS A 1 102 ? 11.281 -9.889 -21.393 1.00 88.75 102 LYS A N 1
ATOM 799 C CA . LYS A 1 102 ? 11.253 -10.085 -19.941 1.00 88.75 102 LYS A CA 1
ATOM 800 C C . LYS A 1 102 ? 11.318 -8.734 -19.244 1.00 88.75 102 LYS A C 1
ATOM 802 O O . LYS A 1 102 ? 12.222 -7.948 -19.511 1.00 88.75 102 LYS A O 1
ATOM 807 N N . VAL A 1 103 ? 10.390 -8.498 -18.327 1.00 90.50 103 VAL A N 1
ATOM 808 C CA . VAL A 1 103 ? 10.321 -7.292 -17.501 1.00 90.50 103 VAL A CA 1
ATOM 809 C C . VAL A 1 103 ? 10.112 -7.646 -16.043 1.00 90.50 103 VAL A C 1
ATOM 811 O O . VAL A 1 103 ? 9.573 -8.697 -15.698 1.00 90.50 103 VAL A O 1
ATOM 814 N N . GLU A 1 104 ? 10.544 -6.739 -15.183 1.00 92.81 104 GLU A N 1
ATOM 815 C CA . GLU A 1 104 ? 10.272 -6.781 -13.754 1.00 92.81 104 GLU A CA 1
ATOM 816 C C . GLU A 1 104 ? 9.590 -5.457 -13.380 1.00 92.81 104 GLU A C 1
ATOM 818 O O . GLU A 1 104 ? 10.275 -4.449 -13.170 1.00 92.81 104 GLU A O 1
ATOM 823 N N . PRO A 1 105 ? 8.245 -5.392 -13.439 1.00 93.19 105 PRO A N 1
ATOM 824 C CA . PRO A 1 105 ? 7.526 -4.146 -13.269 1.00 93.19 105 PRO A CA 1
ATOM 825 C C . PRO A 1 105 ? 7.678 -3.591 -11.858 1.00 93.19 105 PRO A C 1
ATOM 827 O O . PRO A 1 105 ? 7.535 -4.312 -10.866 1.00 93.19 105 PRO A O 1
ATOM 830 N N . LYS A 1 106 ? 7.951 -2.289 -11.794 1.00 95.88 106 LYS A N 1
ATOM 831 C CA . LYS A 1 106 ? 8.072 -1.513 -10.566 1.00 95.88 106 LYS A CA 1
ATOM 832 C C . LYS A 1 106 ? 7.034 -0.408 -10.572 1.00 95.88 106 LYS A C 1
ATOM 834 O O . LYS A 1 106 ? 6.857 0.261 -11.588 1.00 95.88 106 LYS A O 1
ATOM 839 N N . ILE A 1 107 ? 6.398 -0.204 -9.429 1.00 96.56 107 ILE A N 1
ATOM 840 C CA . ILE A 1 107 ? 5.442 0.874 -9.208 1.00 96.56 107 ILE A CA 1
ATOM 841 C C . ILE A 1 107 ? 5.810 1.629 -7.934 1.00 96.56 107 ILE A C 1
ATOM 843 O O . ILE A 1 107 ? 6.148 1.020 -6.918 1.00 96.56 107 ILE A O 1
ATOM 847 N N . GLY A 1 108 ? 5.795 2.958 -8.013 1.00 97.62 108 GLY A N 1
ATOM 848 C CA . GLY A 1 108 ? 5.893 3.816 -6.842 1.00 97.62 108 GLY A CA 1
ATOM 849 C C . GLY A 1 108 ? 4.505 3.987 -6.246 1.00 97.62 108 GLY A C 1
ATOM 850 O O . GLY A 1 108 ? 3.576 4.342 -6.964 1.00 97.62 108 GLY A O 1
ATOM 851 N N . LEU A 1 109 ? 4.358 3.725 -4.955 1.00 98.00 109 LEU A N 1
ATOM 852 C CA . LEU A 1 109 ? 3.104 3.827 -4.220 1.00 98.00 109 LEU A CA 1
ATOM 853 C C . LEU A 1 109 ? 3.266 4.811 -3.074 1.00 98.00 109 LEU A C 1
ATOM 855 O O . LEU A 1 109 ? 4.286 4.791 -2.396 1.00 98.00 109 LEU A O 1
ATOM 859 N N . GLU A 1 110 ? 2.254 5.630 -2.829 1.00 98.12 110 GLU A N 1
ATOM 860 C CA . GLU A 1 110 ? 2.163 6.471 -1.641 1.00 98.12 110 GLU A CA 1
ATOM 861 C C . GLU A 1 110 ? 0.907 6.105 -0.859 1.00 98.12 110 GLU A C 1
ATOM 863 O O . GLU A 1 110 ? -0.195 6.149 -1.409 1.00 98.12 110 GLU A O 1
ATOM 868 N N . LEU A 1 111 ? 1.086 5.732 0.408 1.00 97.62 111 LEU A N 1
ATOM 869 C CA . LEU A 1 111 ? 0.007 5.509 1.365 1.00 97.62 111 LEU A CA 1
ATOM 870 C C . LEU A 1 111 ? -0.302 6.854 2.022 1.00 97.62 111 LEU A C 1
ATOM 872 O O . LEU A 1 111 ? 0.503 7.385 2.784 1.00 97.62 111 LEU A O 1
ATOM 876 N N . LEU A 1 112 ? -1.444 7.446 1.686 1.00 96.62 112 LEU A N 1
ATOM 877 C CA . LEU A 1 112 ? -1.802 8.757 2.212 1.00 96.62 112 LEU A CA 1
ATOM 878 C C . LEU A 1 112 ? -2.196 8.657 3.693 1.00 96.62 112 LEU A C 1
ATOM 880 O O . LEU A 1 112 ? -2.797 7.656 4.095 1.00 96.62 112 LEU A O 1
ATOM 884 N N . PRO A 1 113 ? -1.903 9.694 4.503 1.00 94.44 113 PRO A N 1
ATOM 885 C CA . PRO A 1 113 ? -2.485 9.810 5.832 1.00 94.44 113 PRO A CA 1
ATOM 886 C C . PRO A 1 113 ? -4.006 9.684 5.755 1.00 94.44 113 PRO A C 1
ATOM 888 O O . PRO A 1 113 ? -4.615 10.179 4.804 1.00 94.44 113 PRO A O 1
ATOM 891 N N . GLN A 1 114 ? -4.608 9.033 6.750 1.00 91.44 114 GLN A N 1
ATOM 892 C CA . GLN A 1 114 ? -6.058 8.881 6.773 1.00 91.44 114 GLN A CA 1
ATOM 893 C C . GLN A 1 114 ? -6.775 10.235 6.809 1.00 91.44 114 GLN A C 1
ATOM 895 O O . GLN A 1 114 ? -6.297 11.192 7.425 1.00 91.44 114 GLN A O 1
ATOM 900 N N . ASP A 1 115 ? -7.965 10.261 6.225 1.00 92.81 115 ASP A N 1
ATOM 901 C CA . ASP A 1 115 ? -8.899 11.380 6.292 1.00 92.81 115 ASP A CA 1
ATOM 902 C C . ASP A 1 115 ? -10.288 10.837 6.629 1.00 92.81 115 ASP A C 1
ATOM 904 O O . ASP A 1 115 ? -10.841 10.059 5.861 1.00 92.81 115 ASP A O 1
ATOM 908 N N . GLU A 1 116 ? -10.823 11.157 7.808 1.00 91.69 116 GLU A N 1
ATOM 909 C CA . GLU A 1 116 ? -12.146 10.689 8.262 1.00 91.69 116 GLU A CA 1
ATOM 910 C C . GLU A 1 116 ? -12.397 9.175 8.047 1.00 91.69 116 GLU A C 1
ATOM 912 O O . GLU A 1 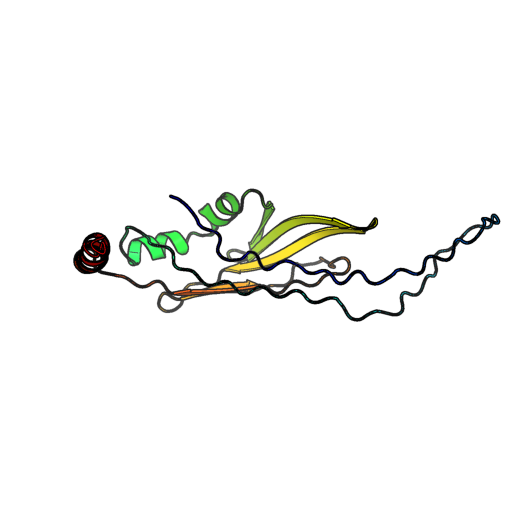116 ? -13.407 8.773 7.474 1.00 91.69 116 GLU A O 1
ATOM 917 N N . ASN A 1 117 ? -11.472 8.314 8.501 1.00 92.44 117 ASN A N 1
ATOM 918 C CA . ASN A 1 117 ? -11.505 6.849 8.309 1.00 92.44 117 ASN A CA 1
ATOM 919 C C . ASN A 1 117 ? -11.352 6.374 6.848 1.00 92.44 117 ASN A C 1
ATOM 921 O O . ASN A 1 117 ? -11.533 5.187 6.557 1.00 92.44 117 ASN A O 1
ATOM 925 N N . SER A 1 118 ? -11.004 7.274 5.929 1.00 95.25 118 SER A N 1
ATOM 926 C CA . SER A 1 118 ? -10.660 6.982 4.540 1.00 95.25 118 SER A CA 1
ATOM 927 C C . SER A 1 118 ? -9.151 6.827 4.384 1.00 95.25 118 SER A C 1
ATOM 929 O O . SER A 1 118 ? -8.374 7.700 4.766 1.00 95.25 118 SER A O 1
ATOM 931 N N . TYR A 1 119 ? -8.742 5.714 3.790 1.00 96.75 119 TYR A N 1
ATOM 932 C CA . TYR A 1 119 ? -7.361 5.376 3.473 1.00 96.75 119 TYR A CA 1
ATOM 933 C C . TYR A 1 119 ? -7.210 5.322 1.966 1.00 96.75 119 TYR A C 1
ATOM 935 O O . TYR A 1 119 ? -8.041 4.727 1.277 1.00 96.75 119 TYR A O 1
ATOM 943 N N . GLN A 1 120 ? -6.140 5.916 1.449 1.00 97.44 120 GLN A N 1
ATOM 944 C CA . GLN A 1 120 ? -5.895 5.972 0.015 1.00 97.44 120 GLN A CA 1
ATOM 945 C C . GLN A 1 120 ? -4.469 5.560 -0.313 1.00 97.44 120 GLN A C 1
ATOM 947 O O . GLN A 1 120 ? -3.524 5.896 0.401 1.00 97.44 120 GLN A O 1
ATOM 952 N N . ILE A 1 121 ? -4.326 4.857 -1.431 1.00 97.75 121 ILE A N 1
ATOM 953 C CA . ILE A 1 121 ? -3.036 4.556 -2.041 1.00 97.75 121 ILE A CA 1
ATOM 954 C C . ILE A 1 121 ? -3.068 5.088 -3.461 1.00 97.75 121 ILE A C 1
ATOM 956 O O . ILE A 1 121 ? -4.008 4.800 -4.204 1.00 97.75 121 ILE A O 1
ATOM 960 N N . ARG A 1 122 ? -2.026 5.823 -3.845 1.00 97.81 122 ARG A N 1
ATOM 961 C CA . ARG A 1 122 ? -1.871 6.341 -5.205 1.00 97.81 122 ARG A CA 1
ATOM 962 C C . ARG A 1 122 ? -0.506 6.025 -5.779 1.00 97.81 122 ARG A C 1
ATOM 964 O O . ARG A 1 122 ? 0.460 5.813 -5.047 1.00 97.81 122 ARG A O 1
ATOM 971 N N . THR A 1 123 ? -0.426 6.064 -7.099 1.00 98.00 123 THR A N 1
ATOM 972 C CA . THR A 1 123 ? 0.850 5.957 -7.805 1.00 98.00 123 THR A CA 1
ATOM 973 C C . THR A 1 123 ? 1.652 7.252 -7.691 1.00 98.00 123 THR A C 1
ATOM 975 O O . THR A 1 123 ? 1.110 8.344 -7.859 1.00 98.00 123 THR A O 1
ATOM 978 N N . ILE A 1 124 ? 2.952 7.124 -7.430 1.00 97.56 124 ILE A N 1
ATOM 979 C CA . ILE A 1 124 ? 3.930 8.219 -7.427 1.00 97.56 124 ILE A CA 1
ATOM 980 C C . ILE A 1 124 ? 5.126 7.872 -8.328 1.00 97.56 124 ILE A C 1
ATOM 982 O O . ILE A 1 124 ? 5.443 6.692 -8.508 1.00 97.56 124 ILE A O 1
ATOM 986 N N . PRO A 1 125 ? 5.813 8.870 -8.913 1.00 95.88 125 PRO A N 1
ATOM 987 C CA . PRO A 1 125 ? 6.977 8.614 -9.753 1.00 95.88 125 PRO A CA 1
ATOM 988 C C . PRO A 1 125 ? 8.137 8.028 -8.942 1.00 95.88 125 PRO A C 1
ATOM 990 O O . PRO A 1 125 ? 8.423 8.462 -7.826 1.00 95.88 125 PRO A O 1
ATOM 993 N N . ILE A 1 126 ? 8.857 7.080 -9.542 1.00 96.19 126 ILE A N 1
ATOM 994 C CA . ILE A 1 126 ? 10.103 6.545 -8.986 1.00 96.19 126 ILE A CA 1
ATOM 995 C C . ILE A 1 126 ? 11.269 7.411 -9.501 1.00 96.19 126 ILE A C 1
ATOM 997 O O . ILE A 1 126 ? 11.465 7.491 -10.719 1.00 96.19 126 ILE A O 1
ATOM 1001 N N . PRO A 1 127 ? 12.067 8.054 -8.628 1.00 94.19 127 PRO A N 1
ATOM 1002 C CA . PRO A 1 127 ? 13.189 8.885 -9.056 1.00 94.19 127 PRO A CA 1
ATOM 1003 C C . PRO A 1 127 ? 14.210 8.105 -9.890 1.00 94.19 127 PRO A C 1
ATOM 1005 O O . PRO A 1 127 ? 14.600 6.997 -9.530 1.00 94.19 127 PRO A O 1
ATOM 1008 N N . ASN A 1 128 ? 14.686 8.713 -10.980 1.00 92.12 128 ASN A N 1
ATOM 1009 C CA . ASN A 1 128 ? 15.714 8.155 -11.871 1.00 92.12 128 ASN A CA 1
ATOM 1010 C C . ASN A 1 128 ? 15.373 6.779 -12.480 1.00 92.12 128 ASN A C 1
ATOM 1012 O O . ASN A 1 128 ? 16.271 6.067 -12.930 1.00 92.12 128 ASN A O 1
ATOM 1016 N N . HIS A 1 129 ? 14.095 6.396 -12.510 1.00 90.19 129 HIS A N 1
ATOM 1017 C CA . HIS A 1 129 ? 13.638 5.142 -13.104 1.00 90.19 129 HIS A CA 1
ATOM 1018 C C . HIS A 1 129 ? 12.946 5.407 -14.437 1.00 90.19 129 HIS A C 1
ATOM 1020 O O . HIS A 1 129 ? 12.025 6.216 -14.526 1.00 90.19 129 HIS A O 1
ATOM 1026 N N . VAL A 1 130 ? 13.378 4.692 -15.473 1.00 89.25 130 VAL A N 1
ATOM 1027 C CA . VAL A 1 130 ? 12.721 4.679 -16.781 1.00 89.25 130 VAL A CA 1
ATOM 1028 C C . VAL A 1 130 ? 12.153 3.284 -16.984 1.00 89.25 130 VAL A C 1
ATOM 1030 O O . VAL A 1 130 ? 12.904 2.313 -17.091 1.00 89.25 130 VAL A O 1
ATOM 1033 N N . SER A 1 131 ? 10.826 3.176 -17.007 1.00 87.38 131 SER A N 1
ATOM 1034 C CA . SER A 1 131 ? 10.151 1.893 -17.185 1.00 87.38 131 SER A CA 1
ATOM 1035 C C . SER A 1 131 ? 10.419 1.330 -18.585 1.00 87.38 131 SER A C 1
ATOM 1037 O O . SER A 1 131 ? 10.172 2.014 -19.582 1.00 87.38 131 SER A O 1
ATOM 1039 N N . PRO A 1 132 ? 10.911 0.085 -18.704 1.00 86.38 132 PRO A N 1
ATOM 1040 C CA . PRO A 1 132 ? 11.138 -0.532 -20.001 1.00 86.38 132 PRO A CA 1
ATOM 1041 C C . PRO A 1 132 ? 9.802 -0.954 -20.616 1.00 86.38 132 PRO A C 1
ATOM 1043 O O . PRO A 1 132 ? 9.322 -2.044 -20.339 1.00 86.38 132 PRO A O 1
ATOM 1046 N N . GLY A 1 133 ? 9.207 -0.105 -21.456 1.00 86.81 133 GLY A N 1
ATOM 1047 C CA . GLY A 1 133 ? 8.069 -0.481 -22.306 1.00 86.81 133 GLY A CA 1
ATOM 1048 C C . GLY A 1 133 ? 6.760 -0.791 -21.569 1.00 86.81 133 GLY A C 1
ATOM 1049 O O . GLY A 1 133 ? 5.901 -1.459 -22.137 1.00 86.81 133 GLY A O 1
ATOM 1050 N N . TYR A 1 134 ? 6.601 -0.318 -20.330 1.00 89.44 134 TYR A N 1
ATOM 1051 C CA . TYR A 1 134 ? 5.350 -0.405 -19.579 1.00 89.44 134 TYR A CA 1
ATOM 1052 C C . TYR A 1 134 ? 5.067 0.890 -18.819 1.00 89.44 134 TYR A C 1
ATOM 1054 O O . TYR A 1 134 ? 5.978 1.641 -18.470 1.00 89.44 134 TYR A O 1
ATOM 1062 N N . GLU A 1 135 ? 3.796 1.086 -18.496 1.00 91.31 135 GLU A N 1
ATOM 1063 C CA . GLU A 1 135 ? 3.311 2.101 -17.570 1.00 91.31 135 GLU A CA 1
ATOM 1064 C C . GLU A 1 135 ? 2.331 1.431 -16.606 1.00 91.31 135 GLU A C 1
ATOM 1066 O O . GLU A 1 135 ? 1.598 0.519 -16.996 1.00 91.31 135 GLU A O 1
ATOM 1071 N N . LEU A 1 136 ? 2.364 1.838 -15.340 1.00 92.44 136 LEU A N 1
ATOM 1072 C CA . LEU A 1 136 ? 1.480 1.322 -14.306 1.00 92.44 136 LEU A CA 1
ATOM 1073 C C . LEU A 1 136 ? 0.801 2.494 -13.609 1.00 92.44 136 LEU A C 1
ATOM 1075 O O . LEU A 1 136 ? 1.473 3.440 -13.207 1.00 92.44 136 LEU A O 1
ATOM 1079 N N . ASP A 1 137 ? -0.511 2.378 -13.436 1.00 95.12 137 ASP A N 1
ATOM 1080 C CA . ASP A 1 137 ? -1.312 3.255 -12.592 1.00 95.12 137 ASP A CA 1
ATOM 1081 C C . ASP A 1 137 ? -2.151 2.386 -11.657 1.00 95.12 137 ASP A C 1
ATOM 1083 O O . ASP A 1 137 ? -2.860 1.468 -12.078 1.00 95.12 137 ASP A O 1
ATOM 1087 N N . PHE A 1 138 ? -2.011 2.663 -10.372 1.00 96.31 138 PHE A N 1
ATOM 1088 C CA . PHE A 1 138 ? -2.706 2.020 -9.277 1.00 96.31 138 PHE A CA 1
ATOM 1089 C C . PHE A 1 138 ? -3.301 3.084 -8.363 1.00 96.31 138 PHE A C 1
ATOM 1091 O O . PHE A 1 138 ? -2.603 3.995 -7.903 1.00 96.31 138 PHE A O 1
ATOM 1098 N N . GLN A 1 139 ? -4.589 2.911 -8.085 1.00 97.56 139 GLN A N 1
ATOM 1099 C CA . GLN A 1 139 ? -5.371 3.723 -7.168 1.00 97.56 139 GLN A CA 1
ATOM 1100 C C . GLN A 1 139 ? -6.193 2.777 -6.297 1.00 97.56 139 GLN A C 1
ATOM 1102 O O . GLN A 1 139 ? -6.837 1.860 -6.813 1.00 97.56 139 GLN A O 1
ATOM 1107 N N . ALA A 1 140 ? -6.185 3.003 -4.988 1.00 96.94 140 ALA A N 1
ATOM 1108 C CA . ALA A 1 140 ? -7.020 2.268 -4.052 1.00 96.94 140 ALA A CA 1
ATOM 1109 C C . ALA A 1 140 ? -7.592 3.202 -2.991 1.00 96.94 140 ALA A C 1
ATOM 1111 O O . ALA A 1 140 ? -6.939 4.155 -2.566 1.00 96.94 140 ALA A O 1
ATOM 1112 N N . SER A 1 141 ? -8.803 2.886 -2.546 1.00 96.62 141 SER A N 1
ATOM 1113 C CA . SER A 1 141 ? -9.480 3.560 -1.446 1.00 96.62 141 SER A CA 1
ATOM 1114 C C . SER A 1 141 ? -10.127 2.527 -0.535 1.00 96.62 141 SER A C 1
ATOM 1116 O O . SER A 1 141 ? -10.786 1.609 -1.023 1.00 96.62 141 SER A O 1
ATOM 1118 N N . GLN A 1 142 ? -9.983 2.703 0.771 1.00 95.62 142 GLN A N 1
ATOM 1119 C CA . GLN A 1 142 ? -10.623 1.882 1.790 1.00 95.62 142 GLN A CA 1
ATOM 1120 C C . GLN A 1 142 ? -11.278 2.793 2.824 1.00 95.62 142 GLN A C 1
ATOM 1122 O O . GLN A 1 142 ? -10.655 3.73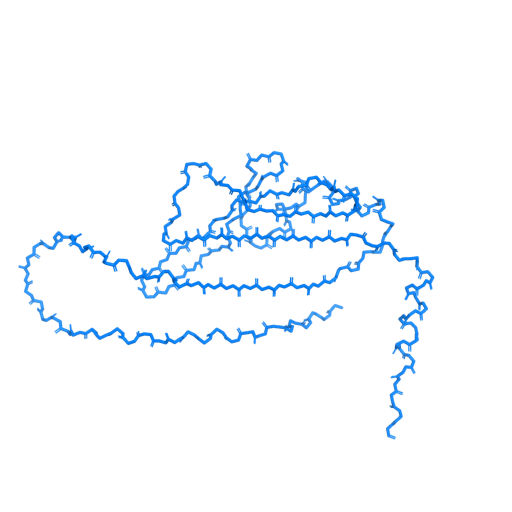7 3.298 1.00 95.62 142 GLN A O 1
ATOM 1127 N N . THR A 1 143 ? -12.510 2.480 3.212 1.00 96.38 143 THR A N 1
ATOM 1128 C CA . THR A 1 143 ? -13.208 3.169 4.302 1.00 96.38 143 THR A CA 1
ATOM 1129 C C . THR A 1 143 ? -13.344 2.224 5.483 1.00 96.38 143 THR A C 1
ATOM 1131 O O . THR A 1 143 ? -13.828 1.103 5.333 1.00 96.38 143 THR A O 1
ATOM 1134 N N . LEU A 1 144 ? -12.915 2.672 6.659 1.00 95.69 144 LEU A N 1
ATOM 1135 C CA . LEU A 1 144 ? -13.104 1.944 7.905 1.00 95.69 144 LEU A CA 1
ATOM 1136 C C . LEU A 1 144 ? -14.492 2.257 8.478 1.00 95.69 144 LEU A C 1
ATOM 1138 O O . LEU A 1 144 ? -14.807 3.406 8.783 1.00 95.69 144 LEU A O 1
ATOM 1142 N N . VAL A 1 145 ? -15.315 1.218 8.620 1.00 94.50 145 VAL A N 1
ATOM 1143 C CA . VAL A 1 145 ? -16.678 1.298 9.160 1.00 94.50 145 VAL A CA 1
ATOM 1144 C C . VAL A 1 145 ? -16.746 0.451 10.423 1.00 94.50 145 VAL A C 1
ATOM 1146 O O . VAL A 1 145 ? -16.477 -0.748 10.382 1.00 94.50 145 VAL A O 1
ATOM 1149 N N . GLU A 1 146 ? -17.091 1.069 11.551 1.00 93.81 146 GLU A N 1
ATOM 1150 C CA . GLU A 1 146 ? -17.268 0.350 12.811 1.00 93.81 146 GLU A CA 1
ATOM 1151 C C . GLU A 1 146 ? -18.668 -0.255 12.890 1.00 93.81 146 GLU A C 1
ATOM 1153 O O . GLU A 1 146 ? -19.667 0.459 12.796 1.00 93.81 146 GLU A O 1
ATOM 1158 N N . VAL A 1 147 ? -18.733 -1.569 13.103 1.00 91.56 147 VAL A N 1
ATOM 1159 C CA . VAL A 1 147 ? -19.982 -2.286 13.367 1.00 91.56 147 VAL A CA 1
ATOM 1160 C C . VAL A 1 147 ? -19.956 -2.765 14.818 1.00 91.56 147 VAL A C 1
ATOM 1162 O O . VAL A 1 147 ? -19.058 -3.525 15.194 1.00 91.56 147 VAL A O 1
ATOM 1165 N N . PRO A 1 148 ? -20.914 -2.355 15.669 1.00 90.19 148 PRO A N 1
ATOM 1166 C CA . PRO A 1 148 ? -21.005 -2.859 17.031 1.00 90.19 148 PRO A CA 1
ATOM 1167 C C . PRO A 1 148 ? -21.096 -4.386 17.044 1.00 90.19 148 PRO A C 1
ATOM 1169 O O . PRO A 1 148 ? -21.939 -4.969 16.367 1.00 90.19 148 PRO A O 1
ATOM 1172 N N . ALA A 1 149 ? -20.293 -5.046 17.882 1.00 85.69 149 ALA A N 1
ATOM 1173 C CA . ALA A 1 149 ? -20.228 -6.511 17.922 1.00 85.69 149 ALA A CA 1
ATOM 1174 C C . ALA A 1 149 ? -21.611 -7.178 18.065 1.00 85.69 149 ALA A C 1
ATOM 1176 O O . ALA A 1 149 ? -21.885 -8.196 17.438 1.00 85.69 149 ALA A O 1
ATOM 1177 N N . ARG A 1 150 ? -22.513 -6.582 18.858 1.00 87.25 150 ARG A N 1
ATOM 1178 C CA . ARG A 1 150 ? -23.889 -7.080 19.026 1.00 87.25 150 ARG A CA 1
ATOM 1179 C C . ARG A 1 150 ? -24.678 -7.117 17.708 1.00 87.25 150 ARG A C 1
ATOM 1181 O O . ARG A 1 150 ? -25.466 -8.032 17.525 1.00 87.25 150 ARG A O 1
ATOM 1188 N N . GLU A 1 151 ? -24.489 -6.120 16.844 1.00 86.94 151 GLU A N 1
ATOM 1189 C CA . GLU A 1 151 ? -25.197 -5.968 15.568 1.00 86.94 151 GLU A CA 1
ATOM 1190 C C . GLU A 1 151 ? -24.618 -6.957 14.557 1.00 86.94 151 GLU A C 1
ATOM 1192 O O . GLU A 1 151 ? -25.366 -7.749 13.993 1.00 86.94 151 GLU A O 1
ATOM 1197 N N . TYR A 1 152 ? -23.285 -7.041 14.483 1.00 85.06 152 TYR A N 1
ATOM 1198 C CA . TYR A 1 152 ? -22.576 -8.037 13.676 1.00 85.06 152 TYR A CA 1
ATOM 1199 C C . TYR A 1 152 ? -23.049 -9.475 13.966 1.00 85.06 152 TYR A C 1
ATOM 1201 O O . TY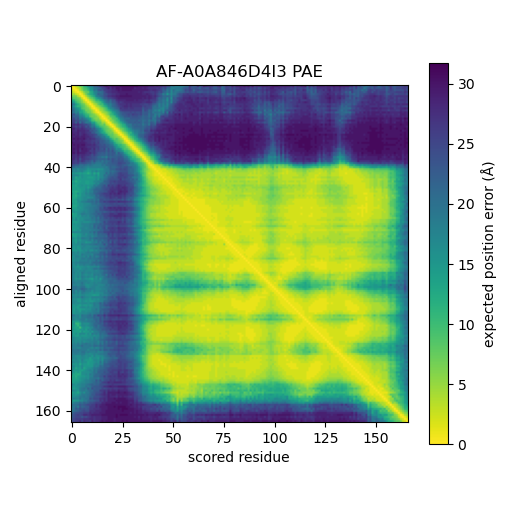R A 1 152 ? -23.419 -10.226 13.063 1.00 85.06 152 TYR A O 1
ATOM 1209 N N . PHE A 1 153 ? -23.103 -9.871 15.245 1.00 82.50 153 PHE A N 1
ATOM 1210 C CA . PHE A 1 153 ? -23.554 -11.218 15.605 1.00 82.50 153 PHE A CA 1
ATOM 1211 C C . PHE A 1 153 ? -25.049 -11.444 15.356 1.00 82.50 153 PHE A C 1
ATOM 1213 O O . PHE A 1 153 ? -25.434 -12.579 15.092 1.00 82.50 153 PHE A O 1
ATOM 1220 N N . GLN A 1 154 ? -25.898 -10.416 15.427 1.00 83.38 154 GLN A N 1
ATOM 1221 C CA . GLN A 1 154 ? -27.323 -10.557 15.107 1.00 83.38 154 GLN A CA 1
ATOM 1222 C C . GLN A 1 154 ? -27.538 -10.822 13.615 1.00 83.38 154 GLN A C 1
ATOM 1224 O O . GLN A 1 154 ? -28.298 -11.726 13.266 1.00 83.38 154 GLN A O 1
ATOM 1229 N N . GLU A 1 155 ? -26.840 -10.093 12.746 1.00 78.06 155 GLU A N 1
ATOM 1230 C CA . GLU A 1 155 ? -26.940 -10.249 11.291 1.00 78.06 155 GLU A CA 1
ATOM 1231 C C . GLU A 1 155 ? -26.468 -11.642 10.841 1.00 78.06 155 GLU A C 1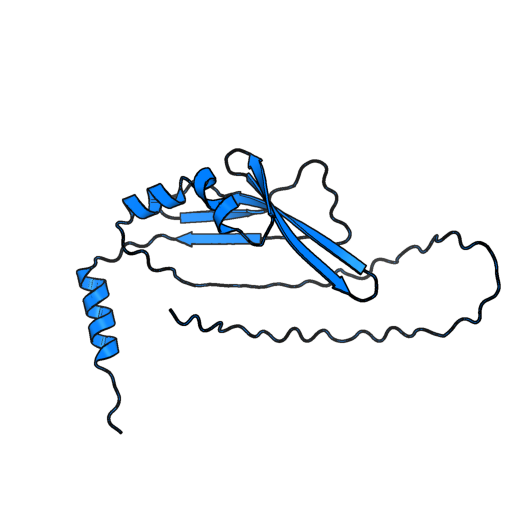
ATOM 1233 O O . GLU A 1 155 ? -27.212 -12.369 10.179 1.00 78.06 155 GLU A O 1
ATOM 1238 N N . HIS A 1 156 ? -25.303 -12.097 11.307 1.00 75.12 156 HIS A N 1
ATOM 1239 C CA . HIS A 1 156 ? -24.762 -13.403 10.904 1.00 75.12 156 HIS A CA 1
ATOM 1240 C C . HIS A 1 156 ? -25.427 -14.613 11.589 1.00 75.12 156 HIS A C 1
ATOM 1242 O O . HIS A 1 156 ? -25.370 -15.747 11.095 1.00 75.12 156 HIS A O 1
ATOM 1248 N N . GLN A 1 157 ? -26.109 -14.415 12.720 1.00 66.56 157 GLN A N 1
ATOM 1249 C CA . GLN A 1 157 ? -26.907 -15.471 13.351 1.00 66.56 157 GLN A CA 1
ATOM 1250 C C . GLN A 1 157 ? -28.249 -15.690 12.630 1.00 66.56 157 GLN A C 1
ATOM 1252 O O . GLN A 1 157 ? -28.770 -16.804 12.657 1.00 66.56 157 GLN A O 1
ATOM 1257 N N . LEU A 1 158 ? -28.773 -14.679 11.926 1.00 59.06 158 LEU A N 1
ATOM 1258 C CA . LEU A 1 158 ? -29.936 -14.818 11.040 1.00 59.06 158 LEU A CA 1
ATOM 1259 C C . LEU A 1 158 ? -29.576 -15.537 9.728 1.00 59.06 158 LEU A C 1
ATOM 1261 O O . LEU A 1 158 ? -30.351 -16.371 9.260 1.00 59.06 158 LEU A O 1
ATOM 1265 N N . GLU A 1 159 ? -28.387 -15.292 9.169 1.00 59.62 159 GLU A N 1
ATOM 1266 C CA . GLU A 1 159 ? -27.903 -15.979 7.957 1.00 59.62 159 GLU A CA 1
ATOM 1267 C C . GLU A 1 159 ? -27.633 -17.476 8.173 1.00 59.62 159 GLU A C 1
ATOM 1269 O O . GLU A 1 159 ? -27.888 -18.295 7.294 1.00 59.62 159 GLU A O 1
ATOM 1274 N N . SER A 1 160 ? -27.159 -17.872 9.356 1.00 57.53 160 SER A N 1
ATOM 1275 C CA . SER A 1 160 ? -26.926 -19.291 9.678 1.00 57.53 160 SER A CA 1
ATOM 1276 C C . SER A 1 160 ? -28.211 -20.085 9.961 1.00 57.53 160 SER A C 1
ATOM 1278 O O . SER A 1 160 ? -28.180 -21.317 9.960 1.00 57.53 160 SER A O 1
ATOM 1280 N N . GLN A 1 161 ? -29.344 -19.405 10.173 1.00 55.03 161 GLN A N 1
ATOM 1281 C CA . GLN A 1 161 ? -30.649 -20.029 10.421 1.00 55.03 161 GLN A CA 1
ATOM 1282 C C . GLN A 1 161 ? -31.507 -20.194 9.155 1.00 55.03 161 GLN A C 1
ATOM 1284 O O . GLN A 1 161 ? -32.501 -20.919 9.189 1.00 55.03 161 GLN A O 1
ATOM 1289 N N . SER A 1 162 ? -31.130 -19.591 8.023 1.00 50.22 162 SER A N 1
ATOM 1290 C CA . SER A 1 162 ? -31.851 -19.689 6.746 1.00 50.22 162 SER A CA 1
ATOM 1291 C C . SER A 1 162 ? -31.346 -20.850 5.872 1.00 50.22 162 SER A C 1
ATOM 1293 O O . SER A 1 162 ? -30.959 -20.678 4.719 1.00 50.22 162 SER A O 1
ATOM 1295 N N . ILE A 1 163 ? -31.382 -22.078 6.400 1.00 46.91 163 ILE A N 1
ATOM 1296 C CA . ILE A 1 163 ? -31.218 -23.286 5.573 1.00 46.91 163 ILE A CA 1
ATOM 1297 C C . ILE A 1 163 ? -32.581 -23.600 4.930 1.00 46.91 163 ILE A C 1
ATOM 1299 O O . ILE A 1 163 ? -33.547 -23.820 5.668 1.00 46.91 163 ILE A O 1
ATOM 1303 N N . PRO A 1 164 ? -32.719 -23.641 3.589 1.00 55.97 164 PRO A N 1
ATOM 1304 C CA . PRO A 1 164 ? -33.978 -24.037 2.976 1.00 55.97 164 PRO A CA 1
ATOM 1305 C C . PRO A 1 164 ? -34.246 -25.514 3.284 1.00 55.97 164 PRO A C 1
ATOM 1307 O O . PRO A 1 164 ? -33.365 -26.364 3.146 1.00 55.97 164 PRO A O 1
ATOM 1310 N N . SER A 1 165 ? -35.468 -25.810 3.733 1.00 54.59 165 SER A N 1
ATOM 1311 C CA . SER A 1 165 ? -35.939 -27.192 3.861 1.00 54.59 165 SER A CA 1
ATOM 1312 C C . SER A 1 165 ? -35.956 -27.853 2.480 1.00 54.59 165 SER A C 1
ATOM 1314 O O . SER A 1 165 ? -36.369 -27.218 1.509 1.00 54.59 165 SER A O 1
ATOM 1316 N N . ALA A 1 166 ? -35.452 -29.090 2.433 1.00 52.00 166 ALA A N 1
ATOM 1317 C CA . ALA A 1 166 ? -35.319 -29.924 1.237 1.00 52.00 166 ALA A CA 1
ATOM 1318 C C . ALA A 1 166 ? -36.654 -30.215 0.536 1.00 52.00 166 ALA A C 1
ATOM 1320 O O . ALA A 1 166 ? -37.686 -30.304 1.241 1.00 52.00 166 ALA A O 1
#

Solvent-accessible surface area (backbone atoms only — not comparable to full-atom values): 11375 Å² total; per-residue (Å²): 141,80,88,78,82,89,69,84,72,78,81,79,74,78,80,75,84,76,83,75,76,86,76,79,87,77,94,69,90,78,73,86,82,75,79,75,78,80,70,82,79,87,84,84,88,86,86,87,87,86,85,82,91,66,102,62,55,59,66,60,49,48,57,56,62,73,44,40,81,80,42,47,61,70,67,48,57,94,35,51,58,42,84,72,49,97,49,27,32,39,40,35,73,49,82,48,69,59,96,93,45,74,48,66,54,69,44,26,38,32,54,50,79,73,53,96,53,32,37,41,36,38,58,44,88,54,85,98,62,79,67,87,91,61,84,86,85,53,77,48,76,47,74,70,77,79,70,58,67,72,56,55,52,51,57,56,55,52,62,74,66,68,68,80,83,131

Nearest PDB structures (foldseek):
  4iab-assembly1_B  TM=4.779E-01  e=6.062E-02  Bacteroides uniformis ATCC 8492
  4gzv-assembly2_H  TM=4.922E-01  e=1.472E-01  Bacteroides ovatus ATCC 8483
  4gzv-assembly2_G  TM=4.272E-01  e=1.978E-01  Bacteroides ovatus ATCC 8483
  4i95-assembly1_A  TM=4.786E-01  e=1.312E+00  Bacteroides eggerthii DSM 20697
  8tyz-assembly1_C-2  TM=4.157E-01  e=1.764E+00  Ensifer aridi

pLDDT: mean 77.76, std 23.75, range [21.12, 98.19]

Radius of gyration: 23.73 Å; Cα contacts (8 Å, |Δi|>4): 136; chains: 1; bounding box: 63×41×65 Å

Mean predicted aligned error: 13.15 Å

Foldseek 3Di:
DDDDPPDPPPPPDPDDPPPDDDDDDDDDDDPPPPPPPDDDADDDDDDDDDDDDDPDFLVVVLVVVQVCVVPVCVVLPPWHWDDDDPFKIKTFNQWDDDDPDIAGDIWIKGWDRDDQQKTKIWTDDDPPDDGDRDDDTDIDIDGDDDDPPVRVCVVVVVVVPPDDDD

Sequence (166 aa):
MRSHFINHQSIEAKQVDLNTTAIKADTDPIVPSASYSGSEPTRFQCHFQDCMEMYASAEQVSAYLNTHQDWFCRCAHPMKVELLTDNGYILTIGSFGAFGYKVEPKIGLELLPQDENSYQIRTIPIPNHVSPGYELDFQASQTLVEVPAREYFQEHQLESQSIPSA